Protein AF-A0A9X5X796-F1 (afdb_monomer)

Nearest PDB structures (foldseek):
  1mnm-assembly1_B  TM=3.314E-01  e=1.875E+00  Saccharomyces cerevisiae
  1hbx-assembly1_A  TM=3.091E-01  e=6.034E+00  Homo sapiens

Foldseek 3Di:
DDFQQVVVVVVVQVVCCCVVVVNDPVRVVVDPDDGDALEDPVVQVVVVVVVVVVLVVCCVVDVVVSVPDFDWDWDADPVGGTHYIDGGNVSD

Solvent-accessible surface area (backbone atoms only — not comparable to full-atom values): 5623 Å² total; per-residue (Å²): 141,84,77,51,57,54,57,50,54,48,50,53,51,48,56,49,50,29,64,76,69,73,45,50,70,76,64,55,71,73,54,92,81,83,86,86,76,66,63,36,70,68,51,34,51,53,49,52,51,53,51,52,52,52,51,55,50,39,43,70,75,38,53,74,68,40,72,79,61,83,57,71,51,74,42,68,47,99,87,66,47,52,28,24,76,40,87,44,75,89,51,93

Radius of gyration: 15.95 Å; Cα contacts (8 Å, |Δi|>4): 79; chains: 1; bounding box: 33×31×46 Å

Sequence (92 aa):
DTGKQSDYLVELATQYAKKAAHISDQQFDLGGYQIYTTFDRKRETALADAVTKARKKALKNDPKAAKTAHYGASSVAADGKILAVYGGPDHR

Secondary structure (DSSP, 8-state):
---SSHHHHHHHHHHHHHHHTT--HHHHHT----------HHHHHHHHHHHHHHHHHHHHH-HHHHTT----EEEE-TTS-EEEEE--GGG-

Structure (mmCIF, N/CA/C/O backbone):
data_AF-A0A9X5X796-F1
#
_entry.id   AF-A0A9X5X796-F1
#
loop_
_atom_site.group_PDB
_atom_site.id
_atom_site.type_symbol
_atom_site.label_atom_id
_atom_site.label_alt_id
_atom_site.label_comp_id
_atom_site.label_asym_id
_atom_site.label_entity_id
_atom_site.label_seq_id
_atom_site.pdbx_PDB_ins_code
_atom_site.Cartn_x
_atom_site.Cartn_y
_atom_site.Cartn_z
_atom_site.occupancy
_atom_site.B_iso_or_equiv
_atom_site.auth_seq_id
_atom_site.auth_comp_id
_atom_site.auth_asym_id
_atom_site.auth_atom_id
_atom_site.pdbx_PDB_model_num
ATOM 1 N N . ASP A 1 1 ? 15.335 3.793 5.849 1.00 42.47 1 ASP A N 1
ATOM 2 C CA . ASP A 1 1 ? 14.480 3.239 6.915 1.00 42.47 1 ASP A CA 1
ATOM 3 C C . ASP A 1 1 ? 13.581 4.351 7.429 1.00 42.47 1 ASP A C 1
ATOM 5 O O . ASP A 1 1 ? 14.134 5.328 7.896 1.00 42.47 1 ASP A O 1
ATOM 9 N N . THR A 1 2 ? 12.255 4.427 7.245 1.00 34.00 2 THR A N 1
ATOM 10 C CA . THR A 1 2 ? 11.186 3.401 7.158 1.00 34.00 2 THR A CA 1
ATOM 11 C C . THR A 1 2 ? 9.890 3.877 6.433 1.00 34.00 2 THR A C 1
ATOM 13 O O . THR A 1 2 ? 8.865 3.212 6.558 1.00 34.00 2 THR A O 1
ATOM 16 N N . GLY A 1 3 ? 9.870 4.976 5.661 1.00 44.25 3 GLY A N 1
ATOM 17 C CA . GLY A 1 3 ? 8.594 5.593 5.209 1.00 44.25 3 GLY A CA 1
ATOM 18 C C . GLY A 1 3 ? 8.461 5.947 3.723 1.00 44.25 3 GLY A C 1
ATOM 19 O O . GLY A 1 3 ? 8.517 7.121 3.400 1.00 44.25 3 GLY A O 1
ATOM 20 N N . LYS A 1 4 ? 8.338 4.971 2.801 1.00 56.00 4 LYS A N 1
ATOM 21 C CA . LYS A 1 4 ? 8.189 5.252 1.337 1.00 56.00 4 LYS A CA 1
ATOM 22 C C . LYS A 1 4 ? 7.266 4.297 0.541 1.00 56.00 4 LYS A C 1
ATOM 24 O O . LYS A 1 4 ? 7.256 4.294 -0.682 1.00 56.00 4 LYS A O 1
ATOM 29 N N . GLN A 1 5 ? 6.541 3.427 1.241 1.00 54.00 5 GLN A N 1
ATOM 30 C CA . GLN A 1 5 ? 5.447 2.559 0.741 1.00 54.00 5 GLN A CA 1
ATOM 31 C C . GLN A 1 5 ? 4.418 2.408 1.868 1.00 54.00 5 GLN A C 1
ATOM 33 O O . GLN A 1 5 ? 3.214 2.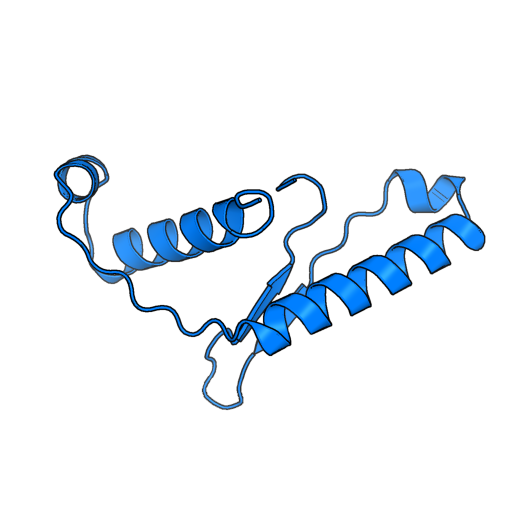405 1.631 1.00 54.00 5 GLN A O 1
ATOM 38 N N . SER A 1 6 ? 4.921 2.368 3.106 1.00 64.25 6 SER A N 1
ATOM 39 C CA . SER A 1 6 ? 4.152 2.434 4.344 1.00 64.25 6 SER A CA 1
ATOM 40 C C . SER A 1 6 ? 3.149 3.589 4.351 1.00 64.25 6 SER A C 1
ATOM 42 O O . SER A 1 6 ? 2.004 3.358 4.701 1.00 64.25 6 SER A O 1
ATOM 44 N N . ASP A 1 7 ? 3.537 4.789 3.916 1.00 73.12 7 ASP A N 1
ATOM 45 C CA . ASP A 1 7 ? 2.709 5.997 4.038 1.00 73.12 7 ASP A CA 1
ATOM 46 C C . ASP A 1 7 ? 1.426 5.908 3.203 1.00 73.12 7 ASP A C 1
ATOM 48 O O . ASP A 1 7 ? 0.342 6.184 3.708 1.00 73.12 7 ASP A O 1
ATOM 52 N N . TYR A 1 8 ? 1.517 5.405 1.969 1.00 80.38 8 TYR A N 1
ATOM 53 C CA . TYR A 1 8 ? 0.340 5.145 1.135 1.00 80.38 8 TYR A CA 1
ATOM 54 C C . TYR A 1 8 ? -0.549 4.036 1.703 1.00 80.38 8 TYR A C 1
ATOM 56 O O . TYR A 1 8 ? -1.771 4.160 1.715 1.00 80.38 8 TYR A O 1
ATOM 64 N N . LEU A 1 9 ? 0.048 2.946 2.195 1.00 86.00 9 LEU A N 1
ATOM 65 C CA . LEU A 1 9 ? -0.720 1.864 2.817 1.00 86.00 9 LEU A CA 1
ATOM 66 C C . LEU A 1 9 ? -1.426 2.345 4.094 1.00 86.00 9 LEU A C 1
ATOM 68 O O . LEU A 1 9 ? -2.562 1.948 4.352 1.00 86.00 9 LEU A O 1
ATOM 72 N N . VAL A 1 10 ? -0.780 3.220 4.868 1.00 88.00 10 VAL A N 1
ATOM 73 C CA . VAL A 1 10 ? -1.351 3.879 6.047 1.00 88.0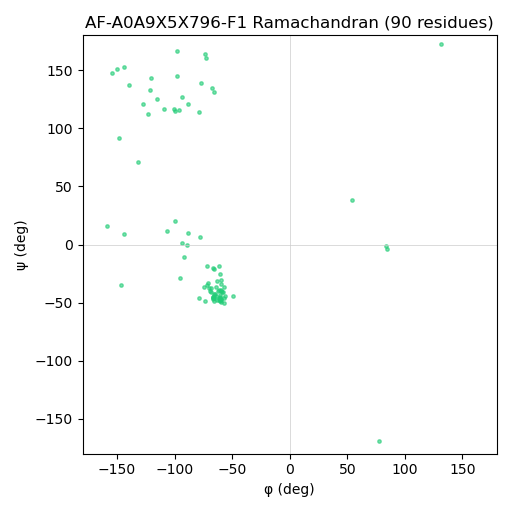0 10 VAL A CA 1
ATOM 74 C C . VAL A 1 10 ? -2.484 4.812 5.642 1.00 88.00 10 VAL A C 1
ATOM 76 O O . VAL A 1 10 ? -3.548 4.751 6.254 1.00 88.00 10 VAL A O 1
ATOM 79 N N . GLU A 1 11 ? -2.303 5.631 4.606 1.00 87.75 11 GLU A N 1
ATOM 80 C CA . GLU A 1 11 ? -3.346 6.520 4.096 1.00 87.75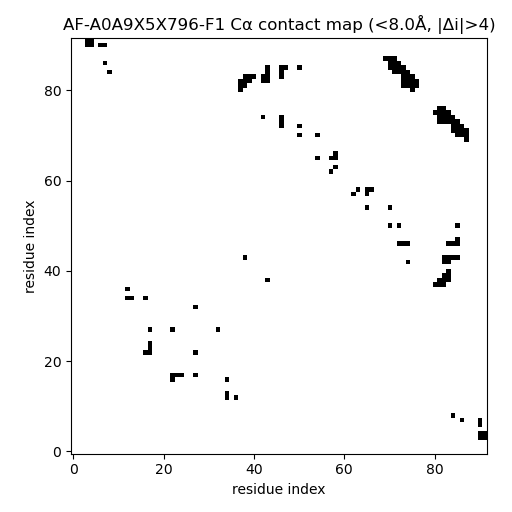 11 GLU A CA 1
ATOM 81 C C . GLU A 1 11 ? -4.569 5.717 3.636 1.00 87.75 11 GLU A C 1
ATOM 83 O O . GLU A 1 11 ? -5.687 5.986 4.077 1.00 87.75 11 GLU A O 1
ATOM 88 N N . LEU A 1 12 ? -4.360 4.676 2.825 1.00 90.38 12 LEU A N 1
ATOM 89 C CA . LEU A 1 12 ? -5.421 3.802 2.331 1.00 90.38 12 LEU A CA 1
ATOM 90 C C . LEU A 1 12 ? -6.177 3.125 3.482 1.00 90.38 12 LEU A C 1
ATOM 92 O O . LEU A 1 12 ? -7.411 3.141 3.515 1.00 90.38 12 LEU A O 1
ATOM 96 N N . ALA A 1 13 ? -5.446 2.555 4.443 1.00 92.00 13 ALA A N 1
ATOM 97 C CA . ALA A 1 13 ? -6.039 1.927 5.618 1.00 92.00 13 ALA A CA 1
ATOM 98 C C . ALA A 1 13 ? -6.819 2.940 6.472 1.00 92.00 13 ALA A C 1
ATOM 100 O O . ALA A 1 13 ? -7.917 2.635 6.935 1.00 92.00 13 ALA A O 1
ATOM 101 N N . THR A 1 14 ? -6.290 4.154 6.632 1.00 92.06 14 THR A N 1
ATOM 102 C CA . THR A 1 14 ? -6.916 5.237 7.400 1.00 92.06 14 THR A CA 1
ATOM 103 C C . THR A 1 14 ? -8.199 5.728 6.735 1.00 92.06 14 THR A C 1
ATOM 105 O O . THR A 1 14 ? -9.228 5.841 7.399 1.00 92.06 14 THR A O 1
ATOM 108 N N . GLN A 1 15 ? -8.183 5.975 5.422 1.00 92.50 15 GLN A N 1
ATOM 109 C CA . GLN A 1 15 ? -9.380 6.378 4.681 1.00 92.50 15 GLN A CA 1
ATOM 110 C C . GLN A 1 15 ? -10.475 5.309 4.765 1.00 92.50 15 GLN A C 1
ATOM 112 O O . GLN A 1 15 ? -11.640 5.634 5.012 1.00 92.50 15 GLN A O 1
ATOM 117 N N . TYR A 1 16 ? -10.1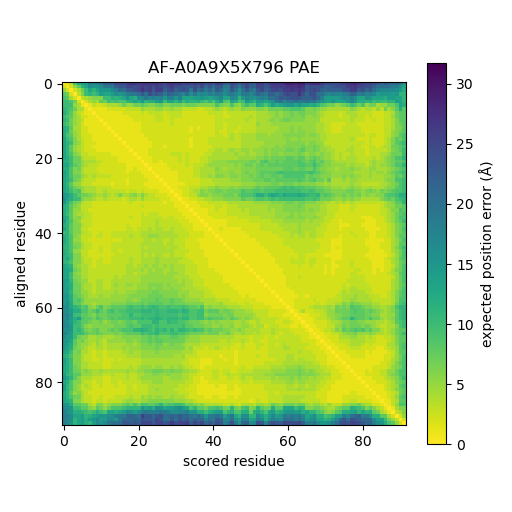07 4.032 4.612 1.00 93.19 16 TYR A N 1
ATOM 118 C CA . TYR A 1 16 ? -11.055 2.930 4.745 1.00 93.19 16 TYR A CA 1
ATOM 119 C C . TYR A 1 16 ? -11.628 2.839 6.164 1.00 93.19 16 TYR A C 1
ATOM 121 O O . TYR A 1 16 ? -12.845 2.762 6.317 1.00 93.19 16 TYR A O 1
ATOM 129 N N . ALA A 1 17 ? -10.779 2.889 7.195 1.00 93.69 17 ALA A N 1
ATOM 130 C CA . ALA A 1 17 ? -11.202 2.791 8.590 1.00 93.69 17 ALA A CA 1
ATOM 131 C C . ALA A 1 17 ? -12.169 3.920 8.974 1.00 93.69 17 ALA A C 1
ATOM 133 O O . ALA A 1 17 ? -13.247 3.638 9.495 1.00 93.69 17 ALA A O 1
ATOM 134 N N . LYS A 1 18 ? -11.838 5.177 8.642 1.00 94.75 18 LYS A N 1
ATOM 135 C CA . LYS A 1 18 ? -12.713 6.334 8.892 1.00 94.75 18 LYS A CA 1
ATOM 136 C C . LYS A 1 18 ? -14.074 6.168 8.225 1.00 94.75 18 LYS A C 1
ATOM 138 O O . LYS A 1 18 ? -15.107 6.347 8.866 1.00 94.75 18 LYS A O 1
ATOM 143 N N . LYS A 1 19 ? -14.083 5.753 6.954 1.00 95.38 19 LYS A N 1
ATOM 144 C CA . LYS A 1 19 ? -15.317 5.545 6.191 1.00 95.38 19 LYS A CA 1
ATOM 145 C C . LYS A 1 19 ? -16.166 4.403 6.751 1.00 95.38 19 LYS A C 1
ATOM 147 O O . LYS A 1 19 ? -17.367 4.576 6.917 1.00 95.38 19 LYS A O 1
ATOM 152 N N . ALA A 1 20 ? -15.560 3.247 7.012 1.00 93.88 20 ALA A N 1
ATOM 153 C CA . ALA A 1 20 ? -16.268 2.044 7.448 1.00 93.88 20 ALA A CA 1
ATOM 154 C C . ALA A 1 20 ? -16.794 2.154 8.887 1.00 93.88 20 ALA A C 1
ATOM 156 O O . ALA A 1 20 ? -17.849 1.607 9.191 1.00 93.88 20 ALA A O 1
ATOM 157 N N . ALA A 1 21 ? -16.073 2.862 9.759 1.00 93.12 21 ALA A N 1
ATOM 158 C CA . ALA A 1 21 ? -16.462 3.077 11.151 1.00 93.12 21 ALA A CA 1
ATOM 159 C C . ALA A 1 21 ? -17.245 4.385 11.375 1.00 93.12 21 ALA A C 1
ATOM 161 O O . ALA A 1 21 ? -17.597 4.685 12.512 1.00 93.12 21 ALA A O 1
ATOM 162 N N . HIS A 1 22 ? -17.518 5.157 10.316 1.00 95.00 22 HIS A N 1
ATOM 163 C CA . HIS A 1 22 ? -18.181 6.466 10.386 1.00 95.00 22 HIS A CA 1
ATOM 164 C C . HIS A 1 22 ? -17.494 7.460 11.345 1.00 95.00 22 HIS A C 1
ATOM 166 O O . HIS A 1 22 ? -18.158 8.229 12.037 1.00 95.00 22 HIS A O 1
ATOM 172 N N . ILE A 1 23 ? -16.160 7.445 11.377 1.00 94.44 23 ILE A N 1
ATOM 173 C CA . ILE A 1 23 ? -15.333 8.318 12.220 1.00 94.44 23 ILE A CA 1
ATOM 174 C C . ILE A 1 23 ? -14.955 9.561 11.408 1.00 94.44 23 ILE A C 1
ATOM 176 O O . ILE A 1 23 ? -14.429 9.443 10.299 1.00 94.44 23 ILE A O 1
ATOM 180 N N . SER A 1 24 ? -15.215 10.753 11.951 1.00 95.00 24 SER A N 1
ATOM 181 C CA . SER A 1 24 ? -14.779 12.011 11.336 1.00 95.00 24 SER A CA 1
ATOM 182 C C . SER A 1 24 ? -13.271 12.220 11.486 1.00 95.00 24 SER A C 1
ATOM 184 O O . SER A 1 24 ? -12.645 11.651 12.378 1.00 95.00 24 SER A O 1
ATOM 186 N N . ASP A 1 25 ? -12.679 13.086 10.662 1.00 93.69 25 ASP A N 1
ATOM 187 C CA . ASP A 1 25 ? -11.255 13.429 10.789 1.00 93.69 25 ASP A CA 1
ATOM 188 C C . ASP A 1 25 ? -10.931 13.955 12.195 1.00 93.69 25 ASP A C 1
ATOM 190 O O . ASP A 1 25 ? -10.021 13.453 12.843 1.00 93.69 25 ASP A O 1
ATOM 194 N N . GLN A 1 26 ? -11.772 14.842 12.740 1.00 95.06 26 GLN A N 1
ATOM 195 C CA . GLN A 1 26 ? -11.607 15.369 14.099 1.00 95.06 26 GLN A CA 1
ATOM 196 C C . GLN A 1 26 ? -11.616 14.274 15.171 1.00 95.06 26 GLN A C 1
ATOM 198 O O . GLN A 1 26 ? -10.840 14.337 16.117 1.00 95.06 26 GLN A O 1
ATOM 203 N N . GLN A 1 27 ? -12.494 13.274 15.045 1.00 93.94 27 GLN A N 1
ATOM 204 C CA . GLN A 1 27 ? -12.553 12.153 15.987 1.00 93.94 27 GLN A CA 1
ATOM 205 C C . GLN A 1 27 ? -11.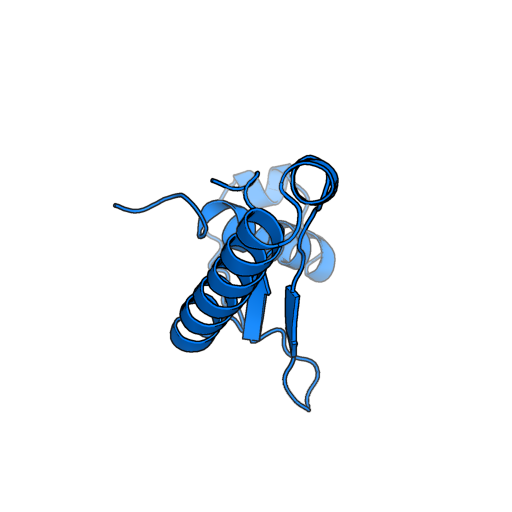360 11.213 15.835 1.00 93.94 27 GLN A C 1
ATOM 207 O O . GLN A 1 27 ? -10.914 10.636 16.826 1.00 93.94 27 GLN A O 1
ATOM 212 N N . PHE A 1 28 ? -10.873 11.035 14.608 1.00 93.44 28 PHE A N 1
ATOM 213 C CA . PHE A 1 28 ? -9.700 10.226 14.315 1.00 93.44 28 PHE A CA 1
ATOM 214 C C . PHE A 1 28 ? -8.424 10.873 14.878 1.00 93.44 28 PHE A C 1
ATOM 216 O O . PHE A 1 28 ? -7.606 10.187 15.491 1.00 93.44 28 PHE A O 1
ATOM 223 N N . ASP A 1 29 ? -8.309 12.197 14.755 1.00 92.75 29 ASP A N 1
ATOM 224 C CA . ASP A 1 29 ? -7.161 13.001 15.191 1.00 92.75 29 ASP A CA 1
ATOM 225 C C . ASP A 1 29 ? -6.976 13.042 16.716 1.00 92.75 29 ASP A C 1
ATOM 227 O O . ASP A 1 29 ? -5.870 13.285 17.197 1.00 92.75 29 ASP A O 1
ATOM 231 N N . LEU A 1 30 ? -8.024 12.735 17.495 1.00 94.94 30 LEU A N 1
ATOM 232 C CA . LEU A 1 30 ? -7.908 12.525 18.948 1.00 94.94 30 LEU A CA 1
ATOM 233 C C . LEU A 1 30 ? -6.983 11.345 19.300 1.00 94.94 30 LEU A C 1
ATOM 235 O O . LEU A 1 30 ? -6.492 11.259 20.427 1.00 94.94 30 LEU A O 1
ATOM 239 N N . GLY A 1 31 ? -6.724 10.452 18.340 1.00 90.56 31 GLY A N 1
ATOM 240 C CA . GLY A 1 31 ? -5.793 9.341 18.477 1.00 90.56 31 GLY A CA 1
ATOM 241 C C . GLY A 1 31 ? -6.344 8.160 19.282 1.00 90.56 31 GLY A C 1
ATOM 242 O O . GLY A 1 31 ? -7.536 8.046 19.549 1.00 90.56 31 GLY A O 1
ATOM 243 N N . GLY A 1 32 ? -5.456 7.224 19.630 1.00 93.56 32 GLY A N 1
ATOM 244 C CA . GLY A 1 32 ? -5.793 6.016 20.400 1.00 93.56 32 GLY A CA 1
ATOM 245 C C . GLY A 1 32 ? -6.325 4.834 19.577 1.00 93.56 32 GLY A C 1
ATOM 246 O O . GLY A 1 32 ? -6.509 3.750 20.127 1.00 93.56 32 GLY A O 1
ATOM 247 N N . TYR A 1 33 ? -6.525 4.996 18.267 1.00 93.12 33 TYR A N 1
ATOM 248 C CA . TYR A 1 33 ? -6.975 3.908 17.398 1.00 93.12 33 TYR A CA 1
ATOM 249 C C . TYR A 1 33 ? -5.847 2.936 17.054 1.00 93.12 33 TYR A C 1
ATOM 251 O O . TYR A 1 33 ? -4.732 3.329 16.710 1.00 93.12 33 TYR A O 1
ATOM 259 N N . GLN A 1 34 ? -6.177 1.646 17.061 1.00 93.19 34 GLN A N 1
ATOM 260 C CA . GLN A 1 34 ? -5.346 0.596 16.486 1.00 93.19 34 GLN A CA 1
ATOM 261 C C . GLN A 1 34 ? -6.029 0.065 15.226 1.00 93.19 34 GLN A C 1
ATOM 263 O O . GLN A 1 34 ? -7.131 -0.478 15.290 1.00 93.19 34 GLN A O 1
ATOM 268 N N . ILE A 1 35 ? -5.378 0.232 14.074 1.00 91.44 35 ILE A N 1
ATOM 269 C CA . ILE A 1 35 ? -5.892 -0.234 12.784 1.00 91.44 35 ILE A CA 1
ATOM 270 C C . ILE A 1 35 ? -5.202 -1.548 12.426 1.00 91.44 35 ILE A C 1
ATOM 272 O O . ILE A 1 35 ? -3.998 -1.585 12.173 1.00 91.44 35 ILE A O 1
ATOM 276 N N . TYR A 1 36 ? -5.982 -2.624 12.370 1.00 92.44 36 TYR A N 1
ATOM 277 C CA . TYR A 1 36 ? -5.529 -3.931 11.906 1.00 92.44 36 TYR A CA 1
ATOM 278 C C . TYR A 1 36 ? -5.903 -4.096 10.436 1.00 92.44 36 TYR A C 1
ATOM 280 O O . TYR A 1 36 ? -7.081 -4.103 10.081 1.00 92.44 36 TYR A O 1
ATOM 288 N N . THR A 1 37 ? -4.897 -4.206 9.574 1.00 93.75 37 THR A N 1
ATOM 289 C CA . THR A 1 37 ? -5.091 -4.338 8.127 1.00 93.75 37 THR A CA 1
ATOM 290 C C . THR A 1 37 ? -5.008 -5.796 7.687 1.00 93.75 37 THR A C 1
ATOM 292 O O . THR A 1 37 ? -4.545 -6.672 8.416 1.00 93.75 37 THR A O 1
ATOM 295 N N . THR A 1 38 ? -5.446 -6.060 6.458 1.00 95.31 38 THR A N 1
ATOM 296 C CA . THR A 1 38 ? -5.319 -7.372 5.806 1.00 95.31 38 THR A CA 1
ATOM 297 C C . THR A 1 38 ? -4.017 -7.529 5.021 1.00 95.31 38 THR A C 1
ATOM 299 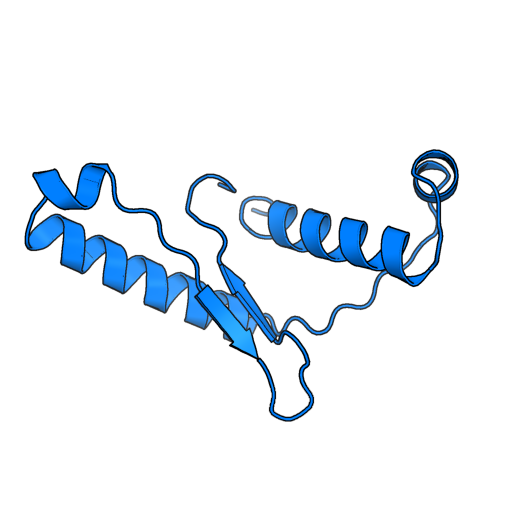O O . THR A 1 38 ? -3.796 -8.578 4.416 1.00 95.31 38 THR A O 1
ATOM 302 N N . PHE A 1 39 ? -3.170 -6.497 4.994 1.00 93.44 39 PHE A N 1
ATOM 303 C CA . PHE A 1 39 ? -1.960 -6.487 4.183 1.00 93.44 39 PHE A CA 1
ATOM 304 C C . PHE A 1 39 ? -0.958 -7.529 4.668 1.00 93.44 39 PHE A C 1
ATOM 306 O O . PHE A 1 39 ? -0.606 -7.605 5.846 1.00 93.44 39 PHE A O 1
ATOM 313 N N . ASP A 1 40 ? -0.445 -8.302 3.721 1.00 94.25 40 ASP A N 1
ATOM 314 C CA . ASP A 1 40 ? 0.623 -9.258 3.944 1.00 94.25 40 ASP A CA 1
ATOM 315 C C . ASP A 1 40 ? 1.936 -8.644 3.455 1.00 94.25 40 ASP A C 1
ATOM 317 O O . ASP A 1 40 ? 2.123 -8.391 2.265 1.00 94.25 40 ASP A O 1
ATOM 321 N N . ARG A 1 41 ? 2.881 -8.437 4.378 1.00 90.62 41 ARG A N 1
ATOM 322 C CA . ARG A 1 41 ? 4.173 -7.804 4.069 1.00 90.62 41 ARG A CA 1
ATOM 323 C C . ARG A 1 41 ? 4.958 -8.532 2.977 1.00 90.62 41 ARG A C 1
ATOM 325 O O . ARG A 1 41 ? 5.613 -7.878 2.174 1.00 90.62 41 ARG A O 1
ATOM 332 N N . LYS A 1 42 ? 4.907 -9.867 2.925 1.00 92.81 42 LYS A N 1
ATOM 333 C CA . LYS A 1 42 ? 5.627 -10.636 1.898 1.00 92.81 42 LYS A CA 1
ATOM 334 C C . LYS A 1 42 ? 4.994 -10.413 0.528 1.00 92.81 42 LYS A C 1
ATOM 336 O O . LYS A 1 42 ? 5.712 -10.275 -0.460 1.00 92.81 42 LYS A O 1
ATOM 341 N N . 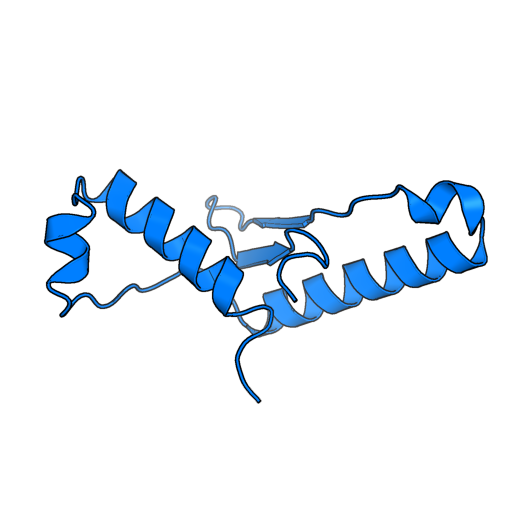ARG A 1 43 ? 3.662 -10.353 0.465 1.00 94.31 43 ARG A N 1
ATOM 342 C CA . ARG A 1 43 ? 2.926 -10.073 -0.776 1.00 94.31 43 ARG A CA 1
ATOM 343 C C . ARG A 1 43 ? 3.110 -8.632 -1.235 1.00 94.31 43 ARG A C 1
ATOM 345 O O . ARG A 1 43 ? 3.272 -8.419 -2.429 1.00 94.31 43 ARG A O 1
ATOM 352 N N . GLU A 1 44 ? 3.159 -7.679 -0.311 1.00 91.19 44 GLU A N 1
ATOM 353 C CA . GLU A 1 44 ? 3.485 -6.276 -0.590 1.00 91.19 44 GLU A CA 1
ATOM 354 C C . GLU A 1 44 ? 4.855 -6.136 -1.258 1.00 91.19 44 GLU A C 1
ATOM 356 O O . GLU A 1 44 ? 4.974 -5.534 -2.327 1.00 91.19 44 GLU A O 1
ATOM 361 N N . THR A 1 45 ? 5.888 -6.760 -0.683 1.00 90.12 45 THR A N 1
ATOM 362 C CA . THR A 1 45 ? 7.231 -6.764 -1.277 1.00 90.12 45 THR A CA 1
ATOM 363 C C . THR A 1 45 ? 7.237 -7.440 -2.647 1.00 90.12 45 THR A C 1
ATOM 365 O O . THR A 1 45 ? 7.739 -6.869 -3.613 1.00 90.12 45 THR A O 1
ATOM 368 N N . ALA A 1 46 ? 6.621 -8.619 -2.767 1.00 93.88 46 ALA A N 1
ATOM 369 C CA . ALA A 1 46 ? 6.568 -9.347 -4.033 1.00 93.88 46 ALA A CA 1
ATOM 370 C C . ALA A 1 46 ? 5.845 -8.556 -5.139 1.00 93.88 46 ALA A C 1
ATOM 372 O O . ALA A 1 46 ? 6.282 -8.554 -6.292 1.00 93.88 46 ALA A O 1
ATOM 373 N N . LEU A 1 47 ? 4.758 -7.858 -4.795 1.00 92.44 47 LEU A N 1
ATOM 374 C CA . LEU A 1 47 ? 4.013 -7.015 -5.723 1.00 92.44 47 LEU A CA 1
ATOM 375 C C . LEU A 1 47 ? 4.847 -5.805 -6.163 1.00 92.44 47 LEU A C 1
ATOM 377 O O . LEU A 1 47 ? 4.937 -5.526 -7.361 1.00 92.44 47 LEU A O 1
ATOM 381 N N . ALA A 1 48 ? 5.506 -5.125 -5.220 1.00 89.31 48 ALA A N 1
ATOM 382 C CA . ALA A 1 48 ? 6.385 -3.996 -5.513 1.00 89.31 48 ALA A CA 1
ATOM 383 C C . ALA A 1 48 ? 7.552 -4.394 -6.435 1.00 89.31 48 ALA A C 1
ATOM 385 O O . ALA A 1 48 ? 7.880 -3.663 -7.380 1.00 89.31 48 ALA A O 1
ATOM 386 N N . ASP A 1 49 ? 8.138 -5.573 -6.220 1.00 91.25 49 ASP A N 1
ATOM 387 C CA . ASP A 1 49 ? 9.198 -6.126 -7.064 1.00 91.25 49 ASP A CA 1
ATOM 388 C C . ASP A 1 49 ? 8.691 -6.470 -8.467 1.00 91.25 49 ASP A C 1
ATOM 390 O O . ASP A 1 49 ? 9.325 -6.111 -9.468 1.00 91.25 49 ASP A O 1
ATOM 394 N N . ALA A 1 50 ? 7.524 -7.115 -8.561 1.00 93.56 50 ALA A N 1
ATOM 395 C CA . ALA A 1 50 ? 6.899 -7.463 -9.833 1.00 93.56 50 ALA A CA 1
ATOM 396 C C . ALA A 1 50 ? 6.616 -6.213 -10.679 1.00 93.56 50 ALA A C 1
ATOM 398 O O . ALA A 1 50 ? 6.995 -6.158 -11.856 1.00 93.56 50 ALA A O 1
ATOM 399 N N . VAL A 1 51 ? 6.036 -5.172 -10.071 1.00 91.06 51 VAL A N 1
ATOM 400 C CA . VAL A 1 51 ? 5.780 -3.901 -10.758 1.00 91.06 51 VAL A CA 1
ATOM 401 C C . VAL A 1 51 ? 7.092 -3.212 -11.132 1.00 91.06 51 VAL A C 1
ATOM 403 O O . VAL A 1 51 ? 7.258 -2.779 -12.272 1.00 91.06 51 VAL A O 1
ATOM 406 N N . THR A 1 52 ? 8.079 -3.170 -10.234 1.00 89.81 52 THR A N 1
ATOM 407 C CA . THR A 1 52 ? 9.398 -2.582 -10.5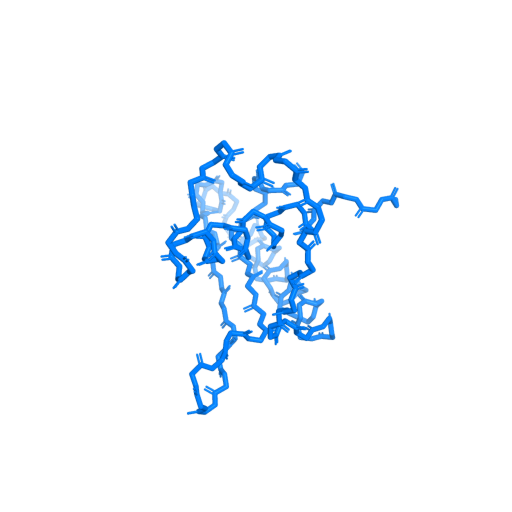26 1.00 89.81 52 THR A CA 1
ATOM 408 C C . THR A 1 52 ? 10.074 -3.268 -11.716 1.00 89.81 52 THR A C 1
ATOM 410 O O . THR A 1 52 ? 10.641 -2.594 -12.583 1.00 89.81 52 THR A O 1
ATOM 413 N N . LYS A 1 53 ? 9.989 -4.599 -11.809 1.00 92.56 53 LYS A N 1
ATOM 414 C CA . LYS A 1 53 ? 10.507 -5.370 -12.945 1.00 92.56 53 LYS A CA 1
ATOM 415 C C . LYS A 1 53 ? 9.773 -5.031 -14.243 1.00 92.56 53 LYS A C 1
ATOM 417 O O . LYS A 1 53 ? 10.433 -4.820 -15.262 1.00 92.56 53 LYS A O 1
ATOM 422 N N . ALA A 1 54 ? 8.443 -4.932 -14.209 1.00 91.81 54 ALA A N 1
ATOM 423 C CA . ALA A 1 54 ? 7.638 -4.544 -15.367 1.00 91.81 54 ALA A CA 1
ATOM 424 C C . ALA A 1 54 ? 8.013 -3.142 -15.873 1.00 91.81 54 ALA A C 1
ATOM 426 O O . ALA A 1 54 ? 8.284 -2.968 -17.061 1.00 91.81 54 ALA A O 1
ATOM 427 N N . ARG A 1 55 ? 8.157 -2.171 -14.963 1.00 89.69 55 ARG A N 1
ATOM 428 C CA . ARG A 1 55 ? 8.574 -0.798 -15.294 1.00 89.69 55 ARG A CA 1
ATOM 429 C C . ARG A 1 55 ? 9.962 -0.745 -15.919 1.00 89.69 55 ARG A C 1
ATOM 431 O O . ARG A 1 55 ? 10.147 -0.105 -16.950 1.00 89.69 55 ARG A O 1
ATOM 438 N N . LYS A 1 56 ? 10.935 -1.461 -15.343 1.00 90.94 56 LYS A N 1
ATOM 439 C CA . LYS A 1 56 ? 12.291 -1.567 -15.909 1.00 90.94 56 LYS A CA 1
ATOM 440 C C . LYS A 1 56 ? 12.274 -2.179 -17.310 1.00 90.94 56 LYS A C 1
ATOM 442 O O . LYS A 1 56 ? 13.029 -1.736 -18.168 1.00 90.94 56 LYS A O 1
ATOM 447 N N . LYS A 1 57 ? 11.431 -3.188 -17.552 1.00 93.69 57 LYS A N 1
ATOM 448 C CA . LYS A 1 57 ? 11.278 -3.800 -18.879 1.00 93.69 57 LYS A CA 1
ATOM 449 C C . LYS A 1 57 ? 10.670 -2.815 -19.880 1.00 93.69 57 LYS A C 1
ATOM 451 O O . LYS A 1 57 ? 11.201 -2.683 -20.975 1.00 93.69 57 LYS A O 1
ATOM 456 N N . ALA A 1 58 ? 9.620 -2.090 -19.497 1.00 91.00 58 ALA A N 1
ATOM 457 C CA . ALA A 1 58 ? 9.003 -1.079 -20.353 1.00 91.00 58 ALA A CA 1
ATOM 458 C C . ALA A 1 58 ? 9.987 0.038 -20.727 1.00 91.00 58 ALA A C 1
ATOM 460 O O . ALA A 1 58 ? 10.120 0.357 -21.903 1.00 91.00 58 ALA A O 1
ATOM 461 N N . LEU A 1 59 ? 10.751 0.547 -19.753 1.00 90.94 59 LEU A N 1
ATOM 462 C CA . LEU A 1 59 ? 11.794 1.551 -19.987 1.00 90.94 59 LEU A CA 1
ATOM 463 C C . LEU A 1 59 ? 12.883 1.076 -20.954 1.00 90.94 59 LEU A C 1
ATOM 465 O O . LEU A 1 59 ? 13.420 1.889 -21.693 1.00 90.94 59 LEU A O 1
ATOM 469 N N . LYS A 1 60 ? 13.223 -0.219 -20.955 1.00 93.56 60 LYS A N 1
ATOM 470 C CA . LYS A 1 60 ? 14.193 -0.789 -21.905 1.00 93.56 60 LYS A CA 1
ATOM 471 C C . LYS A 1 60 ? 13.620 -0.938 -23.314 1.00 93.56 60 LYS A C 1
ATOM 473 O O . LYS A 1 60 ? 14.360 -0.775 -24.275 1.00 93.56 60 LYS A O 1
ATOM 478 N N . ASN A 1 61 ? 12.339 -1.281 -23.421 1.00 94.12 61 ASN A N 1
ATOM 479 C CA . ASN A 1 61 ? 11.693 -1.563 -24.700 1.00 94.12 61 ASN A CA 1
ATOM 480 C C . ASN A 1 61 ? 11.316 -0.283 -25.453 1.00 94.12 61 ASN A C 1
ATOM 482 O O . ASN A 1 61 ? 11.570 -0.185 -26.647 1.00 94.12 61 ASN A O 1
ATOM 486 N N . ASP A 1 62 ? 10.714 0.684 -24.758 1.00 93.19 62 ASP A N 1
ATOM 487 C CA . ASP A 1 62 ? 10.340 1.979 -25.326 1.00 93.19 62 ASP A CA 1
ATOM 488 C C . ASP A 1 62 ? 10.417 3.071 -24.244 1.00 93.19 62 ASP A C 1
ATOM 490 O O . ASP A 1 62 ? 9.444 3.326 -23.525 1.00 93.19 62 ASP A O 1
ATOM 494 N N . PRO A 1 63 ? 11.575 3.744 -24.112 1.00 90.56 63 PRO A N 1
ATOM 495 C CA . PRO A 1 63 ? 11.759 4.811 -23.136 1.00 90.56 63 PRO A CA 1
ATOM 496 C C . PRO A 1 63 ? 10.799 5.994 -23.321 1.00 90.56 63 PRO A C 1
ATOM 498 O O . PRO A 1 63 ? 10.466 6.662 -22.341 1.00 90.56 63 PRO A O 1
ATOM 501 N N . LYS A 1 64 ? 10.367 6.282 -24.559 1.00 90.25 64 LYS A N 1
ATOM 502 C CA . LYS A 1 64 ? 9.497 7.431 -24.847 1.00 90.25 64 LYS A CA 1
ATOM 503 C C . LYS A 1 64 ? 8.084 7.154 -24.353 1.00 90.25 64 LYS A C 1
ATOM 505 O O . LYS A 1 64 ? 7.541 7.977 -23.621 1.00 90.25 64 LYS A O 1
ATOM 510 N N . ALA A 1 65 ? 7.534 5.985 -24.679 1.00 88.69 65 ALA A N 1
ATOM 511 C CA . ALA A 1 65 ? 6.216 5.576 -24.198 1.00 88.69 65 ALA A CA 1
ATOM 512 C C . ALA A 1 65 ? 6.209 5.311 -22.683 1.00 88.69 65 ALA A C 1
ATOM 514 O O . ALA A 1 65 ? 5.264 5.668 -21.981 1.00 88.69 65 ALA A O 1
ATOM 515 N N . ALA A 1 66 ? 7.287 4.733 -22.145 1.00 88.25 66 ALA A N 1
ATOM 516 C CA . ALA A 1 66 ? 7.389 4.435 -20.719 1.00 88.25 66 ALA A CA 1
ATOM 517 C C . ALA A 1 66 ? 7.432 5.690 -19.829 1.00 88.25 66 ALA A C 1
ATOM 51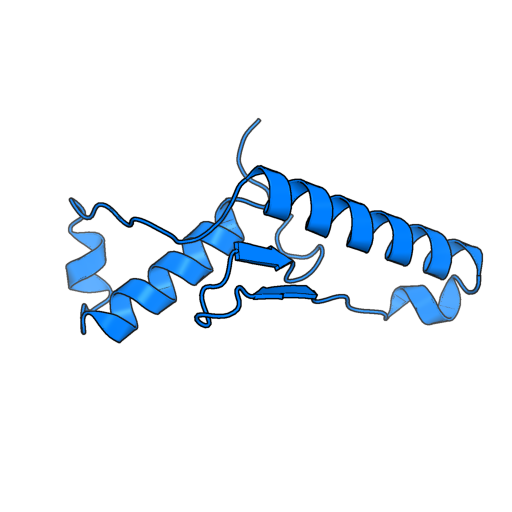9 O O . ALA A 1 66 ? 7.110 5.596 -18.643 1.00 88.25 66 ALA A O 1
ATOM 520 N N . LYS A 1 67 ? 7.801 6.859 -20.374 1.00 84.56 67 LYS A N 1
ATOM 521 C CA . LYS A 1 67 ? 7.889 8.119 -19.619 1.00 84.56 67 LYS A CA 1
ATOM 522 C C . LYS A 1 67 ? 6.539 8.572 -19.055 1.00 84.56 67 LYS A C 1
ATOM 524 O O . LYS A 1 67 ? 6.512 9.172 -17.987 1.00 84.56 67 LYS A O 1
ATOM 529 N N . THR A 1 68 ? 5.442 8.270 -19.743 1.00 88.38 68 THR A N 1
ATOM 530 C CA . THR A 1 68 ? 4.076 8.655 -19.343 1.00 88.38 68 THR A CA 1
ATOM 531 C C . THR A 1 68 ? 3.264 7.472 -18.808 1.00 88.38 68 THR A C 1
ATOM 533 O O . THR A 1 68 ? 2.049 7.568 -18.663 1.00 88.38 68 THR A O 1
ATOM 536 N N . ALA A 1 69 ? 3.908 6.331 -18.546 1.00 85.94 69 ALA A N 1
ATOM 537 C CA . ALA A 1 69 ? 3.227 5.120 -18.105 1.00 85.94 69 ALA A CA 1
ATOM 538 C C . ALA A 1 69 ? 3.090 5.066 -16.572 1.00 85.94 69 ALA A C 1
ATOM 540 O O . ALA A 1 69 ? 4.087 5.009 -15.841 1.00 85.94 69 ALA A O 1
ATOM 541 N N . HIS A 1 70 ? 1.845 4.997 -16.099 1.00 87.06 70 HIS A N 1
ATOM 542 C CA . HIS A 1 70 ? 1.497 4.784 -14.693 1.00 87.06 70 HIS A CA 1
ATOM 543 C C . HIS A 1 70 ? 1.183 3.308 -14.432 1.00 87.06 70 HIS A C 1
ATOM 545 O O . HIS A 1 70 ? 0.642 2.614 -15.290 1.00 87.06 70 HIS A O 1
ATOM 551 N N . TYR A 1 71 ? 1.551 2.819 -13.247 1.00 85.81 71 TYR A N 1
ATOM 552 C CA . TYR A 1 71 ? 1.404 1.415 -12.869 1.00 85.81 71 TYR A CA 1
ATOM 553 C C . TYR A 1 71 ? 0.665 1.330 -11.543 1.00 85.81 71 TYR A C 1
ATOM 555 O O . TYR A 1 71 ? 1.165 1.838 -10.541 1.00 85.81 71 TYR A O 1
ATOM 563 N N . GLY A 1 72 ? -0.475 0.647 -11.555 1.00 88.00 72 GLY A N 1
ATOM 564 C CA . GLY A 1 72 ? -1.208 0.233 -10.367 1.00 88.00 72 GLY A CA 1
ATOM 565 C C . GLY A 1 72 ? -1.343 -1.286 -10.347 1.00 88.00 72 GLY A C 1
ATOM 566 O O . GLY A 1 72 ? -1.487 -1.906 -11.402 1.00 88.00 72 GLY A O 1
ATOM 567 N N . ALA A 1 73 ? -1.269 -1.896 -9.169 1.00 91.06 73 ALA A N 1
ATOM 568 C CA . ALA A 1 73 ? -1.500 -3.326 -9.007 1.00 91.06 73 ALA A CA 1
ATOM 569 C C . ALA A 1 73 ? -2.080 -3.636 -7.626 1.00 91.06 73 ALA A C 1
ATOM 571 O O . ALA A 1 73 ? -1.794 -2.940 -6.655 1.00 91.06 73 ALA A O 1
ATOM 572 N N . SER A 1 74 ? -2.858 -4.708 -7.524 1.00 94.12 74 SER A N 1
ATOM 573 C CA . SER A 1 74 ? -3.358 -5.210 -6.248 1.00 94.12 74 SER A CA 1
ATOM 574 C C . SER A 1 74 ? -3.404 -6.734 -6.243 1.00 94.12 74 SER A C 1
ATOM 576 O O . SER A 1 74 ? -3.506 -7.382 -7.284 1.00 94.12 74 SER A O 1
ATOM 578 N N . SER A 1 75 ? -3.286 -7.317 -5.054 1.00 95.19 75 SER A N 1
ATOM 579 C CA . SER A 1 75 ? -3.515 -8.738 -4.803 1.00 95.19 75 SER A CA 1
ATOM 580 C C . SER A 1 75 ? -4.717 -8.891 -3.887 1.00 95.19 75 SER A C 1
ATOM 582 O O . SER A 1 75 ? -4.731 -8.324 -2.794 1.00 95.19 75 SER A O 1
ATOM 584 N N . VAL A 1 76 ? -5.701 -9.676 -4.319 1.00 96.38 76 VAL A N 1
ATOM 585 C CA . VAL A 1 76 ? -6.959 -9.896 -3.597 1.00 96.38 76 VAL A CA 1
ATOM 586 C C . VAL A 1 76 ? -7.108 -11.387 -3.303 1.00 96.38 76 VAL A C 1
ATOM 588 O O . VAL A 1 76 ? -6.851 -12.228 -4.165 1.00 96.38 76 VAL A O 1
ATOM 591 N N . ALA A 1 77 ? -7.460 -11.720 -2.066 1.00 96.81 77 ALA A N 1
ATOM 592 C CA . ALA A 1 77 ? -7.770 -13.080 -1.649 1.00 96.81 77 ALA A CA 1
ATOM 593 C C . ALA A 1 77 ? -9.138 -13.529 -2.189 1.00 96.81 77 ALA A C 1
ATOM 595 O O . ALA A 1 77 ? -9.969 -12.710 -2.575 1.00 96.81 77 ALA A O 1
ATOM 596 N N . ALA A 1 78 ? -9.405 -14.836 -2.165 1.00 96.94 78 ALA A N 1
ATOM 597 C CA . ALA A 1 78 ? -10.689 -15.384 -2.611 1.00 96.94 78 ALA A CA 1
ATOM 598 C C . ALA A 1 78 ? -11.892 -14.851 -1.805 1.00 96.94 78 ALA A C 1
ATOM 600 O O . ALA A 1 78 ? -13.000 -14.796 -2.326 1.00 96.94 78 ALA A O 1
ATOM 601 N N . ASP A 1 79 ? -11.668 -14.430 -0.557 1.00 95.69 79 ASP A N 1
ATOM 602 C CA . ASP A 1 79 ? -12.674 -13.819 0.321 1.00 95.69 79 ASP A CA 1
ATOM 603 C C . ASP A 1 79 ? -12.776 -12.288 0.166 1.00 95.69 79 ASP A C 1
ATOM 605 O O . ASP A 1 79 ? -13.432 -11.623 0.964 1.00 95.69 79 ASP A O 1
ATOM 609 N N . GLY A 1 80 ? -12.120 -11.711 -0.846 1.00 94.25 80 GLY A N 1
ATOM 610 C CA . GLY A 1 80 ? -12.166 -10.281 -1.149 1.00 94.25 80 GLY A CA 1
ATOM 611 C C . GLY A 1 80 ? -11.193 -9.417 -0.344 1.00 94.25 80 GLY A C 1
ATOM 612 O O . GLY A 1 80 ? -11.125 -8.210 -0.577 1.00 94.25 80 GLY A O 1
ATOM 613 N N . LYS A 1 81 ? -10.399 -9.991 0.571 1.00 94.56 81 LYS A N 1
ATOM 614 C CA . LYS A 1 81 ? -9.401 -9.220 1.329 1.00 94.56 81 LYS A CA 1
ATOM 615 C C . LYS A 1 81 ? -8.277 -8.724 0.430 1.00 94.56 81 LYS A C 1
ATOM 617 O O . LYS A 1 81 ? -7.688 -9.489 -0.333 1.00 94.56 81 LYS A O 1
ATOM 622 N N . ILE A 1 82 ? -7.917 -7.456 0.588 1.00 94.25 82 ILE A N 1
ATOM 623 C CA . ILE A 1 82 ? -6.758 -6.876 -0.086 1.00 94.25 82 ILE A CA 1
ATOM 624 C C . ILE A 1 82 ? -5.495 -7.306 0.663 1.00 94.25 82 ILE A C 1
ATOM 626 O O . ILE A 1 82 ? -5.287 -6.931 1.815 1.00 94.25 82 ILE A O 1
ATOM 630 N N . LEU A 1 83 ? -4.653 -8.103 0.012 1.00 95.31 83 LEU A N 1
ATOM 631 C CA . LEU A 1 83 ? -3.419 -8.627 0.598 1.00 95.31 83 LEU A CA 1
ATOM 632 C C . LEU A 1 83 ? -2.196 -7.779 0.256 1.00 95.31 83 LEU A C 1
ATOM 634 O O . LEU A 1 83 ? -1.236 -7.785 1.021 1.00 95.31 83 LEU A O 1
ATOM 638 N N . ALA A 1 84 ? -2.212 -7.106 -0.897 1.00 93.50 84 ALA A N 1
ATOM 639 C CA . ALA A 1 84 ? -1.168 -6.163 -1.271 1.00 93.50 84 ALA A CA 1
ATOM 640 C C . ALA A 1 84 ? -1.669 -5.098 -2.255 1.00 93.50 84 ALA A C 1
ATOM 642 O O . ALA A 1 84 ? -2.510 -5.422 -3.102 1.00 93.50 84 ALA A O 1
ATOM 643 N N . VAL A 1 85 ? -1.136 -3.873 -2.198 1.00 91.94 85 VAL A N 1
ATOM 644 C CA . VAL A 1 85 ? -1.461 -2.788 -3.144 1.00 91.94 85 VAL A CA 1
ATOM 645 C C . VAL A 1 85 ? -0.223 -1.988 -3.541 1.00 91.94 85 VAL A C 1
ATOM 647 O O . VAL A 1 85 ? 0.579 -1.575 -2.715 1.00 91.94 85 VAL A O 1
ATOM 650 N N . TYR A 1 86 ? -0.117 -1.685 -4.830 1.00 87.38 86 TYR A N 1
ATOM 651 C CA . TYR A 1 86 ? 0.868 -0.776 -5.397 1.00 87.38 86 TYR A CA 1
ATOM 652 C C . TYR A 1 86 ? 0.148 0.337 -6.168 1.00 87.38 86 TYR A C 1
ATOM 654 O O . TYR A 1 86 ? -0.459 0.064 -7.202 1.00 87.38 86 TYR A O 1
ATOM 662 N N . GLY A 1 87 ? 0.219 1.579 -5.681 1.00 80.38 87 GLY A N 1
ATOM 663 C CA . GLY A 1 87 ? -0.452 2.742 -6.287 1.00 80.38 87 GLY A CA 1
ATOM 664 C C . GLY A 1 87 ? 0.380 3.533 -7.305 1.00 80.38 87 GLY A C 1
ATOM 665 O O . GLY A 1 87 ? -0.159 4.377 -8.012 1.00 80.38 87 GLY A O 1
ATOM 666 N N . GLY A 1 88 ? 1.686 3.273 -7.405 1.00 70.12 88 GLY A N 1
ATOM 667 C CA . GLY A 1 88 ? 2.595 4.031 -8.268 1.00 70.12 88 GLY A CA 1
ATOM 668 C C . GLY A 1 88 ? 3.873 4.471 -7.548 1.00 70.12 88 GLY A C 1
ATOM 669 O O . GLY A 1 88 ? 4.010 4.282 -6.341 1.00 70.12 88 GLY A O 1
ATOM 670 N N . PRO A 1 89 ? 4.853 5.033 -8.278 1.00 61.06 89 PRO A N 1
ATOM 671 C CA . PRO A 1 89 ? 6.062 5.591 -7.674 1.00 61.06 89 PRO A CA 1
ATOM 672 C C . PRO A 1 89 ? 5.835 6.892 -6.912 1.00 61.06 89 PRO A C 1
ATOM 674 O O . PRO A 1 89 ? 6.714 7.235 -6.140 1.00 61.06 89 PRO A O 1
ATOM 677 N N . ASP A 1 90 ? 4.729 7.603 -7.142 1.00 51.69 90 ASP A N 1
ATOM 678 C CA . ASP A 1 90 ? 4.491 8.942 -6.575 1.00 51.69 90 ASP A CA 1
ATOM 679 C C . ASP A 1 90 ? 4.055 8.897 -5.101 1.00 51.69 90 ASP A C 1
ATOM 681 O O . ASP A 1 90 ? 3.767 9.920 -4.494 1.00 51.69 90 ASP A O 1
ATOM 685 N N . HIS A 1 91 ? 4.075 7.704 -4.507 1.00 46.25 91 HIS A N 1
ATOM 686 C CA . HIS A 1 91 ? 4.001 7.488 -3.066 1.00 46.25 91 HIS A CA 1
ATOM 687 C C . HIS A 1 91 ? 5.388 7.219 -2.433 1.00 46.25 91 HIS A C 1
ATOM 689 O O . HIS A 1 91 ? 5.460 6.614 -1.363 1.00 46.25 91 HIS A O 1
ATOM 695 N N . ARG A 1 92 ? 6.484 7.602 -3.114 1.00 39.53 92 ARG A N 1
ATOM 696 C CA . ARG A 1 92 ? 7.890 7.430 -2.686 1.00 39.53 92 ARG A CA 1
ATOM 697 C C . ARG A 1 92 ? 8.560 8.720 -2.233 1.00 39.53 92 ARG A C 1
ATOM 699 O O . ARG A 1 92 ? 8.253 9.770 -2.830 1.00 39.53 92 ARG A O 1
#

pLDDT: mean 86.81, std 14.09, range [34.0, 96.94]

Mean predicted aligned error: 5.55 Å